Protein AF-A0A915D0X9-F1 (afdb_monomer_lite)

Organism: NCBI:txid166011

Structure (mmCIF, N/CA/C/O backbone):
data_AF-A0A915D0X9-F1
#
_entry.id   AF-A0A915D0X9-F1
#
loop_
_atom_site.group_PDB
_atom_site.id
_atom_site.type_symbol
_atom_site.label_atom_id
_atom_site.label_alt_id
_atom_site.label_comp_id
_atom_site.label_asym_id
_atom_site.label_entity_id
_atom_site.label_seq_id
_atom_site.pdbx_PDB_ins_code
_atom_site.Cartn_x
_atom_site.Cartn_y
_atom_site.Cartn_z
_atom_site.occupancy
_atom_site.B_iso_or_equiv
_atom_site.auth_seq_id
_atom_site.auth_comp_id
_atom_site.auth_asym_id
_atom_site.auth_atom_id
_atom_site.pdbx_PDB_model_num
ATOM 1 N N . MET A 1 1 ? 24.835 3.098 -30.070 1.00 63.31 1 MET A N 1
ATOM 2 C CA . MET A 1 1 ? 25.468 2.463 -28.882 1.00 63.31 1 MET A CA 1
ATOM 3 C C . MET A 1 1 ? 25.247 3.256 -27.590 1.00 63.31 1 MET A C 1
ATOM 5 O O . MET A 1 1 ? 24.869 2.641 -26.602 1.00 63.31 1 MET A O 1
ATOM 9 N N . TRP A 1 2 ? 25.423 4.585 -27.576 1.00 81.50 2 TRP A N 1
ATOM 10 C CA . TRP A 1 2 ? 25.157 5.428 -26.393 1.00 81.50 2 TRP A CA 1
ATOM 11 C C . TRP A 1 2 ? 23.678 5.457 -25.963 1.00 81.50 2 TRP A C 1
ATOM 13 O O . TRP A 1 2 ? 23.383 5.262 -24.788 1.00 81.50 2 TRP A O 1
ATOM 23 N N . GLU A 1 3 ? 22.746 5.601 -26.909 1.00 85.25 3 GLU A N 1
ATOM 24 C CA . GLU A 1 3 ? 21.302 5.683 -26.621 1.00 85.25 3 GLU A CA 1
ATOM 25 C C . GLU A 1 3 ? 20.754 4.434 -25.919 1.00 85.25 3 GLU A C 1
ATOM 27 O O . GLU A 1 3 ? 20.029 4.549 -24.936 1.00 85.25 3 GLU A O 1
ATOM 32 N N . ASN A 1 4 ? 21.173 3.235 -26.343 1.00 87.62 4 ASN A N 1
ATOM 33 C CA . ASN A 1 4 ? 20.778 1.983 -25.689 1.00 87.62 4 ASN A CA 1
ATOM 34 C C . ASN A 1 4 ? 21.296 1.904 -24.242 1.00 87.62 4 ASN A C 1
ATOM 36 O O . ASN A 1 4 ? 20.582 1.494 -23.330 1.00 87.62 4 ASN A O 1
ATOM 40 N N . ARG A 1 5 ? 22.535 2.354 -24.001 1.00 89.00 5 ARG A N 1
ATOM 41 C CA . ARG A 1 5 ? 23.094 2.421 -22.645 1.00 89.00 5 ARG A CA 1
ATOM 42 C C . ARG A 1 5 ? 22.316 3.409 -21.777 1.00 89.00 5 ARG A C 1
ATOM 44 O O . ARG A 1 5 ? 22.002 3.087 -20.637 1.00 89.00 5 ARG A O 1
ATOM 51 N N . GLN A 1 6 ? 21.997 4.585 -22.311 1.00 91.62 6 GLN A N 1
ATOM 52 C CA . GLN A 1 6 ? 21.209 5.596 -21.609 1.00 91.62 6 GLN A CA 1
ATOM 53 C C . GLN A 1 6 ? 19.803 5.077 -21.272 1.00 91.62 6 GLN A C 1
ATOM 55 O O . GLN A 1 6 ? 19.344 5.246 -20.143 1.00 91.62 6 GLN A O 1
ATOM 60 N N . HIS A 1 7 ? 19.158 4.381 -22.210 1.00 89.12 7 HIS A N 1
ATOM 61 C CA . HIS A 1 7 ? 17.858 3.752 -21.999 1.00 89.12 7 HIS A CA 1
ATOM 62 C C . HIS A 1 7 ? 17.909 2.700 -20.879 1.00 89.12 7 HIS A C 1
ATOM 64 O O . HIS A 1 7 ? 17.146 2.791 -19.921 1.00 89.12 7 HIS A O 1
ATOM 70 N N . MET A 1 8 ? 18.865 1.766 -20.923 1.00 90.81 8 MET A N 1
ATOM 71 C CA . MET A 1 8 ? 19.018 0.737 -19.884 1.00 90.81 8 MET A CA 1
ATOM 72 C C . MET A 1 8 ? 19.320 1.321 -18.498 1.00 90.81 8 MET A C 1
ATOM 74 O O . MET A 1 8 ? 18.812 0.819 -17.495 1.00 90.81 8 MET A O 1
ATOM 78 N N . LEU A 1 9 ? 20.119 2.391 -18.422 1.00 93.31 9 LEU A N 1
ATOM 79 C CA . LEU A 1 9 ? 20.388 3.086 -17.160 1.00 93.31 9 LEU A CA 1
ATOM 80 C C . LEU A 1 9 ? 19.132 3.767 -16.605 1.00 93.31 9 LEU A C 1
ATOM 82 O O . LEU A 1 9 ? 18.883 3.688 -15.404 1.00 93.31 9 LEU A O 1
ATOM 86 N N . SER A 1 10 ? 18.325 4.390 -17.466 1.00 93.00 10 SER A N 1
ATOM 87 C CA . SER A 1 10 ? 17.053 5.002 -17.068 1.00 93.00 10 SER A CA 1
ATOM 88 C C . SER A 1 10 ? 16.055 3.959 -16.559 1.00 93.00 10 SER A C 1
ATOM 90 O O . SER A 1 10 ? 15.469 4.150 -15.496 1.00 93.00 10 SER A O 1
ATOM 92 N N . GLN A 1 11 ? 15.926 2.827 -17.254 1.00 92.38 11 GLN A N 1
ATOM 93 C CA . GLN A 1 11 ? 15.095 1.701 -16.819 1.00 92.38 11 GLN A CA 1
ATOM 94 C C . GLN A 1 11 ? 15.571 1.170 -15.453 1.00 92.38 11 GLN A C 1
ATOM 96 O O . GLN A 1 11 ? 14.795 1.062 -14.506 1.00 92.38 11 GLN A O 1
ATOM 101 N N . GLY A 1 12 ? 16.880 0.947 -15.291 1.00 94.38 12 GLY A N 1
ATOM 102 C CA . GLY A 1 12 ? 17.458 0.522 -14.014 1.00 94.38 12 GLY A CA 1
ATOM 103 C C . GLY A 1 12 ? 17.184 1.498 -12.863 1.00 94.38 12 GLY A C 1
ATOM 104 O O . GLY A 1 12 ? 16.825 1.064 -11.768 1.00 94.38 12 GLY A O 1
ATOM 105 N N . LEU A 1 13 ? 17.305 2.807 -13.104 1.00 94.88 13 LEU A N 1
ATOM 106 C CA . LEU A 1 13 ? 16.996 3.840 -12.113 1.00 94.88 13 LEU A CA 1
ATOM 107 C C . LEU A 1 13 ? 15.517 3.811 -11.709 1.00 94.88 13 LEU A C 1
ATOM 109 O O . LEU A 1 13 ? 15.213 3.773 -10.516 1.00 94.88 13 LEU A O 1
ATOM 113 N N . ASN A 1 14 ? 14.613 3.773 -12.689 1.00 94.81 14 ASN A N 1
ATOM 114 C CA . ASN A 1 14 ? 13.172 3.727 -12.449 1.00 94.81 14 ASN A CA 1
ATOM 115 C C . ASN A 1 14 ? 12.777 2.494 -11.627 1.00 94.81 14 ASN A C 1
ATOM 117 O O . ASN A 1 14 ? 12.013 2.606 -10.667 1.00 94.81 14 ASN A O 1
ATOM 121 N N . LEU A 1 15 ? 13.363 1.333 -11.936 1.00 95.12 15 LEU A N 1
ATOM 122 C CA . LEU A 1 15 ? 13.150 0.115 -11.161 1.00 95.12 15 LEU A CA 1
ATOM 123 C C . LEU A 1 15 ? 13.605 0.276 -9.705 1.00 95.12 15 LEU A C 1
ATOM 125 O O . LEU A 1 15 ? 12.892 -0.140 -8.795 1.00 95.12 15 LEU A O 1
ATOM 129 N N . GLN A 1 16 ? 14.774 0.872 -9.457 1.00 96.19 16 GLN A N 1
ATOM 130 C CA . GLN A 1 16 ? 15.258 1.085 -8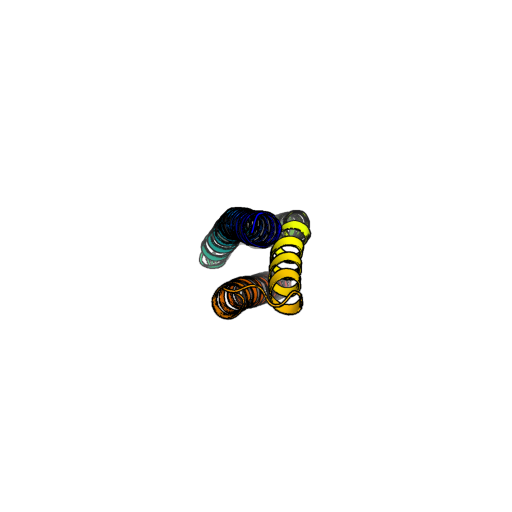.088 1.00 96.19 16 GLN A CA 1
ATOM 131 C C . GLN A 1 16 ? 14.373 2.062 -7.307 1.00 96.19 16 GLN A C 1
ATOM 133 O O . GLN A 1 16 ? 14.088 1.818 -6.133 1.00 96.19 16 GLN A O 1
ATOM 138 N N . MET A 1 17 ? 13.895 3.129 -7.953 1.00 96.12 17 MET A N 1
ATOM 139 C CA . MET A 1 17 ? 12.934 4.057 -7.350 1.00 96.12 17 MET A CA 1
ATOM 140 C C . MET A 1 17 ? 11.639 3.335 -6.970 1.00 96.12 17 MET A C 1
ATOM 142 O O . MET A 1 17 ? 11.214 3.417 -5.818 1.00 96.12 17 MET A O 1
ATOM 146 N N . PHE A 1 18 ? 11.084 2.537 -7.888 1.00 96.75 18 PHE A N 1
ATOM 147 C CA . PHE A 1 18 ? 9.889 1.740 -7.625 1.00 96.75 18 PHE A CA 1
ATOM 148 C C . PHE A 1 18 ? 10.103 0.780 -6.453 1.00 96.75 18 PHE A C 1
ATOM 150 O O . PHE A 1 18 ? 9.277 0.717 -5.550 1.00 96.75 18 PHE A O 1
ATOM 157 N N . LEU A 1 19 ? 11.220 0.047 -6.426 1.00 96.19 19 LEU A N 1
ATOM 158 C CA . LEU A 1 19 ? 11.502 -0.924 -5.365 1.00 96.19 19 LEU A CA 1
ATOM 159 C C . LEU A 1 19 ? 11.633 -0.268 -3.988 1.00 96.19 19 LEU A C 1
ATOM 161 O O . LEU A 1 19 ? 11.155 -0.832 -3.000 1.00 96.19 19 LEU A O 1
ATOM 165 N N . ARG A 1 20 ? 12.256 0.913 -3.915 1.00 97.06 20 ARG A N 1
ATOM 166 C CA . ARG A 1 20 ? 12.348 1.697 -2.678 1.00 97.06 20 ARG A CA 1
ATOM 167 C C . ARG A 1 20 ? 10.958 2.097 -2.187 1.00 97.06 20 ARG A C 1
ATOM 169 O O . ARG A 1 20 ? 10.635 1.858 -1.023 1.00 97.06 20 ARG A O 1
ATOM 176 N N . ASP A 1 21 ? 10.139 2.662 -3.067 1.00 96.38 21 ASP A N 1
ATOM 177 C CA . ASP A 1 21 ? 8.827 3.186 -2.685 1.00 96.38 21 ASP A CA 1
ATOM 178 C C . ASP A 1 21 ? 7.848 2.039 -2.370 1.00 96.38 21 ASP A C 1
ATOM 180 O O . ASP A 1 21 ? 7.127 2.082 -1.372 1.00 96.38 21 ASP A O 1
ATOM 184 N N . ALA A 1 22 ? 7.922 0.935 -3.119 1.00 96.88 22 ALA A N 1
ATOM 185 C CA . ALA A 1 22 ? 7.232 -0.317 -2.822 1.00 96.88 22 ALA A CA 1
ATOM 186 C C . ALA A 1 22 ? 7.613 -0.875 -1.452 1.00 96.88 22 ALA A C 1
ATOM 188 O O . ALA A 1 22 ? 6.740 -1.304 -0.700 1.00 96.88 22 ALA A O 1
ATOM 189 N N . LYS A 1 23 ? 8.897 -0.831 -1.080 1.00 96.62 23 LYS A N 1
ATOM 190 C CA . LYS A 1 23 ? 9.322 -1.280 0.248 1.00 96.62 23 LYS A CA 1
ATOM 191 C C . LYS A 1 23 ? 8.725 -0.413 1.355 1.00 96.62 23 LYS A C 1
ATOM 193 O O . LYS A 1 23 ? 8.330 -0.945 2.391 1.00 96.62 23 LYS A O 1
ATOM 198 N N . GLN A 1 24 ? 8.641 0.898 1.144 1.00 95.50 24 GLN A N 1
ATOM 199 C CA . GLN A 1 24 ? 8.013 1.804 2.102 1.00 95.50 24 GLN A CA 1
ATOM 200 C C . GLN A 1 24 ? 6.509 1.526 2.239 1.00 95.50 24 GLN A C 1
ATOM 202 O O . GLN A 1 24 ? 6.013 1.431 3.362 1.00 95.50 24 GLN A O 1
ATOM 207 N N . ALA A 1 25 ? 5.806 1.317 1.122 1.00 96.12 25 ALA A N 1
ATOM 208 C CA . ALA A 1 25 ? 4.396 0.932 1.123 1.00 96.12 25 ALA A CA 1
ATOM 209 C C . ALA A 1 25 ? 4.168 -0.402 1.859 1.00 96.12 25 ALA A C 1
ATOM 211 O O . ALA A 1 25 ? 3.274 -0.501 2.694 1.00 96.12 25 ALA A O 1
ATOM 212 N N . GLU A 1 26 ? 5.019 -1.408 1.633 1.00 95.94 26 GLU A N 1
ATOM 213 C CA . GLU A 1 26 ? 4.942 -2.695 2.338 1.00 95.94 26 GLU A CA 1
ATOM 214 C C . GLU A 1 26 ? 5.099 -2.552 3.855 1.00 95.94 26 GLU A C 1
ATOM 216 O O . GLU A 1 26 ? 4.400 -3.233 4.602 1.00 95.94 26 GLU A O 1
ATOM 221 N N . VAL A 1 27 ? 5.996 -1.674 4.317 1.00 95.81 27 VAL A N 1
ATOM 222 C CA . VAL A 1 27 ? 6.173 -1.400 5.752 1.00 95.81 27 VAL A CA 1
ATOM 223 C C . VAL A 1 27 ? 4.917 -0.759 6.338 1.00 95.81 27 VAL A C 1
ATOM 225 O O . VAL A 1 27 ? 4.466 -1.190 7.398 1.00 95.81 27 VAL A O 1
ATOM 228 N N . MET A 1 28 ? 4.323 0.218 5.645 1.00 94.06 28 MET A N 1
ATOM 229 C CA . MET A 1 28 ? 3.066 0.844 6.073 1.00 94.06 28 MET A CA 1
ATOM 230 C C . MET A 1 28 ? 1.933 -0.186 6.166 1.00 94.06 28 MET A C 1
ATOM 232 O O . MET A 1 28 ? 1.231 -0.243 7.173 1.00 94.06 28 MET A O 1
ATOM 236 N N . LEU A 1 29 ? 1.794 -1.047 5.155 1.00 95.62 29 LEU A N 1
ATOM 237 C CA 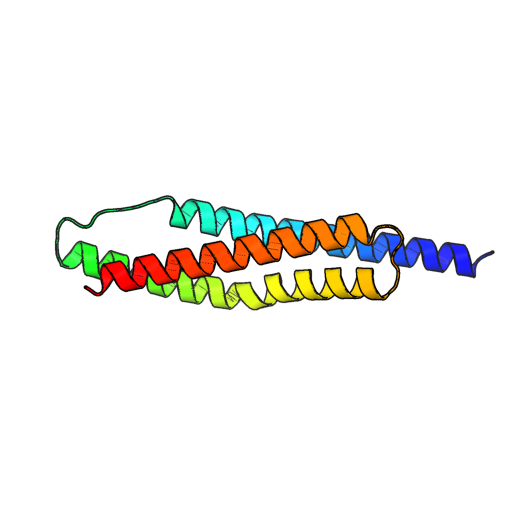. LEU A 1 29 ? 0.787 -2.111 5.135 1.00 95.62 29 LEU A CA 1
ATOM 238 C C . LEU A 1 29 ? 1.000 -3.125 6.263 1.00 95.62 29 LEU A C 1
ATOM 240 O O . LEU A 1 29 ? 0.047 -3.493 6.941 1.00 95.62 29 LEU A O 1
ATOM 244 N N . SER A 1 30 ? 2.244 -3.523 6.535 1.00 95.38 30 SER A N 1
ATOM 245 C CA . SER A 1 30 ? 2.542 -4.432 7.646 1.00 95.38 30 SER A CA 1
ATOM 246 C C . SER A 1 30 ? 2.279 -3.806 9.015 1.00 95.38 30 SER A C 1
ATOM 248 O O . SER A 1 30 ? 1.837 -4.492 9.934 1.00 95.38 30 SER A O 1
ATOM 250 N N . GLN A 1 31 ? 2.506 -2.502 9.181 1.00 92.88 31 GLN A N 1
ATOM 251 C CA . GLN A 1 31 ? 2.109 -1.797 10.402 1.00 92.88 31 GLN A CA 1
ATOM 252 C C . GLN A 1 31 ? 0.585 -1.800 10.578 1.00 92.88 31 GLN A C 1
ATOM 254 O O . GLN A 1 31 ? 0.104 -2.031 11.689 1.00 92.88 31 GLN A O 1
ATOM 259 N N . GLN A 1 32 ? -0.166 -1.609 9.489 1.00 93.88 32 GLN A N 1
ATOM 260 C CA . GLN A 1 32 ? -1.625 -1.680 9.517 1.00 93.88 32 GLN A CA 1
ATOM 261 C C . GLN A 1 32 ? -2.126 -3.086 9.871 1.00 93.88 32 GLN A C 1
ATOM 263 O O . GLN A 1 32 ? -2.961 -3.229 10.759 1.00 93.88 32 GLN A O 1
ATOM 268 N N . GLU A 1 33 ? -1.576 -4.127 9.244 1.00 93.94 33 GLU A N 1
ATOM 269 C CA . GLU A 1 33 ? -1.906 -5.535 9.516 1.00 93.94 33 GLU A CA 1
ATOM 270 C C . GLU A 1 33 ? -1.666 -5.902 10.987 1.00 93.94 33 GLU A C 1
ATOM 272 O O . GLU A 1 33 ? -2.516 -6.518 11.634 1.00 93.94 33 GLU A O 1
ATOM 277 N N . ASN A 1 34 ? -0.532 -5.472 11.547 1.00 92.44 34 ASN A N 1
ATOM 278 C CA . ASN A 1 34 ? -0.197 -5.698 12.953 1.00 92.44 34 ASN A CA 1
ATOM 279 C C . ASN A 1 34 ? -1.177 -5.006 13.905 1.00 92.44 34 ASN A C 1
ATOM 281 O O . ASN A 1 34 ? -1.535 -5.573 14.938 1.00 92.44 34 ASN A O 1
ATOM 285 N N . TYR A 1 35 ? -1.615 -3.791 13.572 1.00 90.00 35 TYR A N 1
ATOM 286 C CA . TYR A 1 35 ? -2.644 -3.093 14.338 1.00 90.00 35 TYR A CA 1
ATOM 287 C C . TYR A 1 35 ? -3.985 -3.839 14.268 1.00 90.00 35 TYR A C 1
ATOM 289 O O . TYR A 1 35 ? -4.598 -4.110 15.294 1.00 90.00 35 TYR A O 1
ATOM 297 N N . LEU A 1 36 ? -4.386 -4.251 13.065 1.00 88.75 36 LEU A N 1
ATOM 298 C CA . LEU A 1 36 ? -5.646 -4.938 12.772 1.00 88.75 36 LEU A CA 1
ATOM 299 C C . LEU A 1 36 ? -5.740 -6.374 13.303 1.00 88.75 36 LEU A C 1
ATOM 301 O O . LEU A 1 36 ? -6.818 -6.964 13.295 1.00 88.75 36 LEU A O 1
ATOM 305 N N . THR A 1 37 ? -4.620 -6.978 13.689 1.00 87.19 37 THR A N 1
ATOM 306 C CA . THR A 1 37 ? -4.587 -8.326 14.281 1.00 87.19 37 THR A CA 1
ATOM 307 C C . THR A 1 37 ? -4.901 -8.292 15.777 1.00 87.19 37 THR A C 1
ATOM 309 O O . THR A 1 37 ? -5.302 -9.302 16.348 1.00 87.19 37 THR A O 1
ATOM 312 N N . LYS A 1 38 ? -4.752 -7.130 16.420 1.00 80.88 38 LYS A N 1
ATOM 313 C CA . LYS A 1 38 ? -5.089 -6.947 17.831 1.00 80.88 38 LYS A CA 1
ATOM 314 C C . LYS A 1 38 ? -6.596 -6.755 17.969 1.00 80.88 38 LYS A C 1
ATOM 316 O O . LYS A 1 38 ? -7.093 -5.634 17.908 1.00 80.88 38 LYS A O 1
ATOM 321 N N . GLU A 1 39 ? -7.319 -7.857 18.127 1.00 70.06 39 GLU A N 1
ATOM 322 C CA . GLU A 1 39 ? -8.726 -7.819 18.518 1.00 70.06 39 GLU A CA 1
ATOM 323 C C . GLU A 1 39 ? -8.820 -7.640 20.039 1.00 70.06 39 GLU A C 1
ATOM 325 O O . GLU A 1 39 ? -8.522 -8.550 20.810 1.00 70.06 39 GLU A O 1
ATOM 330 N N . GLU A 1 40 ? -9.203 -6.440 20.472 1.00 75.81 40 GLU A N 1
ATOM 331 C CA . GLU A 1 40 ? -9.547 -6.149 21.865 1.00 75.81 40 GLU A 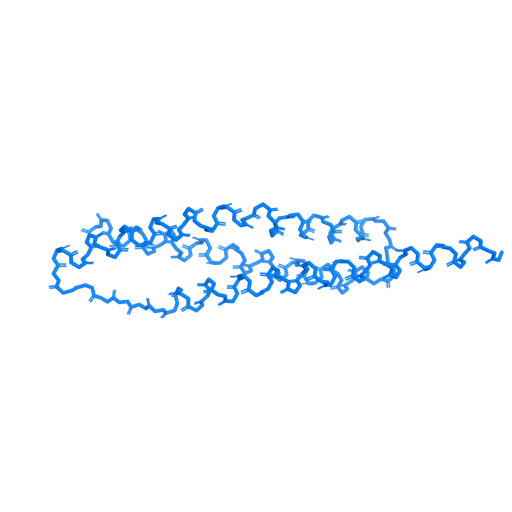CA 1
ATOM 332 C C . GLU A 1 40 ? -11.072 -6.187 21.995 1.00 75.81 40 GLU A C 1
ATOM 334 O O . GLU A 1 40 ? -11.778 -5.455 21.301 1.00 75.81 40 GLU A O 1
ATOM 339 N N . GLN A 1 41 ? -11.593 -7.058 22.864 1.00 80.19 41 GLN A N 1
ATOM 340 C CA . GLN A 1 41 ? -13.022 -7.103 23.157 1.00 80.19 41 GLN A CA 1
ATOM 341 C C . GLN A 1 41 ? -13.317 -6.177 24.347 1.00 80.19 41 GLN A C 1
ATOM 343 O O . GLN A 1 41 ? -12.830 -6.450 25.448 1.00 80.19 41 GLN A O 1
ATOM 348 N N . PRO A 1 42 ? -14.069 -5.079 24.154 1.00 82.12 42 PRO A N 1
ATOM 349 C CA . PRO A 1 42 ? -14.337 -4.136 25.231 1.00 82.12 42 PRO A CA 1
ATOM 350 C C . PRO A 1 42 ? -15.247 -4.776 26.285 1.00 82.12 42 PRO A C 1
ATOM 352 O O . PRO A 1 42 ? -16.225 -5.443 25.948 1.00 82.12 42 PRO A O 1
ATOM 355 N N . THR A 1 43 ? -14.937 -4.567 27.567 1.00 86.38 43 THR A N 1
ATOM 356 C CA . THR A 1 43 ? -15.740 -5.074 28.697 1.00 86.38 43 THR A CA 1
ATOM 357 C C . THR A 1 43 ? -16.606 -3.997 29.349 1.00 86.38 43 THR A C 1
ATOM 359 O O . THR A 1 43 ? -17.435 -4.305 30.204 1.00 86.38 43 THR A O 1
ATOM 362 N N . SER A 1 44 ? -16.459 -2.738 28.927 1.00 89.69 44 SER A N 1
ATOM 363 C CA . SER A 1 44 ? -17.281 -1.606 29.359 1.00 89.69 44 SER A CA 1
ATOM 364 C C . SER A 1 44 ? -17.643 -0.692 28.186 1.00 89.69 44 SER A C 1
ATOM 366 O O . SER A 1 44 ? -16.963 -0.681 27.158 1.00 89.69 44 SER A O 1
ATOM 368 N N . LEU A 1 45 ? -18.701 0.109 28.359 1.00 86.94 45 LEU A N 1
ATOM 369 C CA . LEU A 1 45 ? -19.119 1.119 27.378 1.00 86.94 45 LEU A CA 1
ATOM 370 C C . LEU A 1 45 ? -17.987 2.115 27.079 1.00 86.94 45 LEU A C 1
ATOM 372 O O . LEU A 1 45 ? -17.691 2.382 25.922 1.00 86.94 45 LEU A O 1
ATOM 376 N N . GLU A 1 46 ? -17.294 2.585 28.117 1.00 89.44 46 GLU A N 1
ATOM 377 C CA . GLU A 1 46 ? -16.153 3.497 27.982 1.00 89.44 46 GLU A CA 1
ATOM 378 C C . GLU A 1 46 ? -15.010 2.876 27.158 1.00 89.44 46 GLU A C 1
ATOM 380 O O . GLU A 1 46 ? -14.399 3.537 26.318 1.00 89.44 46 GLU A O 1
ATOM 385 N N . GLN A 1 47 ? -14.724 1.582 27.350 1.00 86.81 47 GLN A N 1
ATOM 386 C CA . GLN A 1 47 ? -13.729 0.879 26.537 1.00 86.81 47 GLN A CA 1
ATOM 387 C C . GLN A 1 47 ? -14.179 0.737 25.080 1.00 86.81 47 GLN A C 1
ATOM 389 O O . GLN A 1 47 ? -13.351 0.882 24.182 1.00 86.81 47 GLN A O 1
ATOM 394 N N . ALA A 1 48 ? -15.469 0.490 24.834 1.00 87.69 48 ALA A N 1
ATOM 395 C CA . ALA A 1 48 ? -16.018 0.406 23.483 1.00 87.69 48 ALA A CA 1
ATOM 396 C C . ALA A 1 48 ? -15.931 1.756 22.748 1.00 87.69 48 ALA A C 1
ATOM 398 O O . ALA A 1 48 ? -15.489 1.802 21.600 1.00 87.69 48 ALA A O 1
ATOM 399 N N . GLU A 1 49 ? -16.265 2.862 23.419 1.00 89.19 49 GLU A N 1
ATOM 400 C CA . GLU A 1 49 ? -16.149 4.217 22.864 1.00 89.19 49 GLU A CA 1
ATOM 401 C C . GLU A 1 49 ? -14.692 4.591 22.556 1.00 89.19 49 GLU A C 1
ATOM 403 O O . GLU A 1 49 ? -14.388 5.095 21.469 1.00 89.19 49 GLU A O 1
ATOM 408 N N . ASN A 1 50 ? -13.768 4.286 23.472 1.00 89.69 50 ASN A N 1
ATOM 409 C CA . ASN A 1 50 ? -12.337 4.505 23.260 1.00 89.69 50 ASN A CA 1
ATOM 410 C C . ASN A 1 50 ? -11.796 3.675 22.087 1.00 89.69 50 ASN A C 1
ATOM 412 O O . ASN A 1 50 ? -11.033 4.190 21.264 1.00 89.69 50 ASN A O 1
ATOM 416 N N . LEU A 1 51 ? -12.209 2.409 21.977 1.00 88.56 51 LEU A N 1
ATOM 417 C CA . LEU A 1 51 ? -11.830 1.527 20.874 1.00 88.56 51 LEU A CA 1
ATOM 418 C C . LEU A 1 51 ? -12.356 2.054 19.530 1.00 88.56 51 LEU A C 1
ATOM 420 O O . LEU A 1 51 ? -11.600 2.129 18.558 1.00 88.56 51 LEU A O 1
ATOM 424 N N . LEU A 1 52 ? -13.620 2.488 19.483 1.00 89.94 52 LEU A N 1
ATOM 425 C CA . LEU A 1 52 ? -14.225 3.086 18.294 1.00 89.94 52 LEU A CA 1
ATOM 426 C C . LEU A 1 52 ? -13.459 4.336 17.846 1.00 89.94 52 LEU A C 1
ATOM 428 O O . LEU A 1 52 ? -13.106 4.448 16.670 1.00 89.94 52 LEU A O 1
ATOM 432 N N . LYS A 1 53 ? -13.162 5.251 18.777 1.00 91.19 53 LYS A N 1
ATOM 433 C CA . LYS A 1 53 ? -12.385 6.463 18.491 1.00 91.19 53 LYS A CA 1
ATOM 434 C C . LYS A 1 53 ? -11.004 6.117 17.935 1.00 91.19 53 LYS A C 1
ATOM 436 O O . LYS A 1 53 ? -10.609 6.633 16.893 1.00 91.19 53 LYS A O 1
ATOM 441 N N . ARG A 1 54 ? -10.307 5.166 18.561 1.00 90.81 54 ARG A N 1
ATOM 442 C CA . ARG A 1 54 ? -8.990 4.700 18.110 1.00 90.81 54 ARG A CA 1
ATOM 443 C C . ARG A 1 54 ? -9.038 4.120 16.692 1.00 90.81 54 ARG A C 1
ATOM 445 O O . ARG A 1 54 ? -8.130 4.364 15.900 1.00 90.81 54 ARG A O 1
ATOM 452 N N . HIS A 1 55 ? -10.086 3.369 16.344 1.00 91.31 55 HIS A N 1
ATOM 453 C CA . HIS A 1 55 ? -10.277 2.868 14.980 1.00 91.31 55 HIS A CA 1
ATOM 454 C C . HIS A 1 55 ? -10.559 3.985 13.963 1.00 91.31 55 HIS A C 1
ATOM 456 O O . HIS A 1 55 ? -10.070 3.902 12.837 1.00 91.31 55 HIS A O 1
ATOM 462 N N . GLN A 1 56 ? -11.289 5.038 14.339 1.00 91.62 56 GLN A N 1
ATOM 463 C CA . GLN A 1 56 ? -11.522 6.209 13.480 1.00 91.62 56 GLN A CA 1
ATOM 464 C C . GLN A 1 56 ? -10.239 7.024 13.245 1.00 91.62 56 GLN A C 1
ATOM 466 O O . GLN A 1 56 ? -9.938 7.392 12.106 1.00 91.62 56 GLN A O 1
ATOM 471 N N . ASP A 1 57 ? -9.441 7.244 14.292 1.00 92.56 57 ASP A N 1
ATOM 472 C CA . ASP A 1 57 ? -8.133 7.908 14.190 1.00 92.56 57 ASP A CA 1
ATOM 473 C C . ASP A 1 57 ? -7.172 7.095 13.304 1.00 92.56 57 ASP A C 1
ATOM 475 O O . ASP A 1 57 ? -6.440 7.635 12.464 1.00 92.56 57 ASP A O 1
ATOM 479 N N . PHE A 1 58 ? -7.212 5.766 13.439 1.00 91.81 58 PHE A N 1
ATOM 480 C CA . PHE A 1 58 ? -6.449 4.857 12.593 1.00 91.81 58 PHE A CA 1
ATOM 481 C C . PHE A 1 58 ? -6.880 4.931 11.122 1.00 91.81 58 PHE A C 1
ATOM 483 O O . PHE A 1 58 ? -6.015 5.021 10.252 1.00 91.81 58 PHE A O 1
ATOM 490 N N . LEU A 1 59 ? -8.187 4.963 10.831 1.00 91.00 59 LEU A N 1
ATOM 491 C CA . LEU A 1 59 ? -8.699 5.129 9.466 1.00 91.00 59 LEU A CA 1
ATOM 492 C C . LEU A 1 59 ? -8.232 6.456 8.850 1.00 91.00 59 LEU A C 1
ATOM 494 O O . LEU A 1 59 ? -7.739 6.472 7.727 1.00 91.00 59 LEU A O 1
ATOM 498 N N . THR A 1 60 ? -8.286 7.544 9.619 1.00 92.00 60 THR A N 1
ATOM 499 C CA . THR A 1 60 ? -7.791 8.860 9.183 1.00 92.00 60 THR A CA 1
ATOM 500 C C . THR A 1 60 ? -6.298 8.806 8.836 1.00 92.00 60 THR A C 1
ATOM 502 O O . THR A 1 60 ? -5.853 9.343 7.821 1.00 92.00 60 THR A O 1
ATOM 505 N N . THR A 1 61 ? -5.512 8.095 9.647 1.00 91.19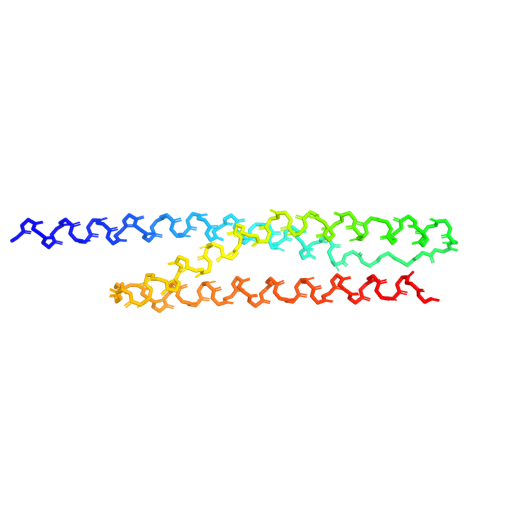 61 THR A N 1
ATOM 506 C CA . THR A 1 61 ? -4.079 7.878 9.394 1.00 91.19 61 THR A CA 1
ATOM 507 C C . THR A 1 61 ? -3.840 6.990 8.168 1.00 91.19 61 THR A C 1
ATOM 509 O O . THR A 1 61 ? -2.889 7.214 7.414 1.00 91.19 61 THR A O 1
ATOM 512 N N . MET A 1 62 ? -4.686 5.979 7.947 1.00 92.56 62 MET A N 1
ATOM 513 C CA . MET A 1 62 ? -4.646 5.165 6.733 1.00 92.56 62 MET A CA 1
ATOM 514 C C . MET A 1 62 ? -4.912 6.016 5.495 1.00 92.56 62 MET A C 1
ATOM 516 O O . MET A 1 62 ? -4.138 5.920 4.549 1.00 92.56 62 MET A O 1
ATOM 520 N N . ASP A 1 63 ? -5.925 6.880 5.522 1.00 92.00 63 ASP A N 1
ATOM 521 C CA . ASP A 1 63 ? -6.267 7.774 4.412 1.00 92.00 63 ASP A CA 1
ATOM 522 C C . ASP A 1 63 ? -5.142 8.754 4.078 1.00 92.00 63 ASP A C 1
ATOM 524 O O . ASP A 1 63 ? -4.801 8.926 2.909 1.00 92.00 63 ASP A O 1
ATOM 528 N N . ALA A 1 64 ? -4.480 9.316 5.091 1.00 90.50 64 ALA A N 1
ATOM 529 C CA . ALA A 1 64 ? -3.336 10.204 4.886 1.00 90.50 64 ALA A CA 1
ATOM 530 C C . ALA A 1 64 ? -2.153 9.517 4.170 1.00 90.50 64 ALA A C 1
ATOM 532 O O . ALA A 1 64 ? -1.401 10.159 3.434 1.00 90.50 64 ALA A O 1
ATOM 533 N N . ASN A 1 65 ? -1.971 8.211 4.381 1.00 90.75 65 ASN A N 1
ATOM 534 C CA . ASN A 1 65 ? -0.907 7.429 3.744 1.00 90.75 65 ASN A CA 1
ATOM 535 C C . ASN A 1 65 ? -1.356 6.736 2.446 1.00 90.75 65 ASN A C 1
ATOM 537 O O . ASN A 1 65 ? -0.514 6.273 1.676 1.00 90.75 65 ASN A O 1
ATOM 541 N N . ASP A 1 66 ? -2.661 6.680 2.190 1.00 91.25 66 ASP A N 1
ATOM 542 C CA . ASP A 1 66 ? -3.278 5.952 1.085 1.00 91.25 66 ASP A CA 1
ATOM 543 C C . ASP A 1 66 ? -2.805 6.454 -0.279 1.00 91.25 66 ASP A C 1
ATOM 545 O O . ASP A 1 66 ? -2.461 5.662 -1.156 1.00 91.25 66 ASP A O 1
ATOM 549 N N . GLU A 1 67 ? -2.702 7.775 -0.425 1.00 91.38 67 GLU A N 1
ATOM 550 C CA . GLU A 1 67 ? -2.243 8.416 -1.658 1.00 91.38 67 GLU A CA 1
ATOM 551 C C . GLU A 1 67 ? -0.805 8.024 -2.018 1.00 91.38 67 GLU A C 1
ATOM 553 O O . GLU A 1 67 ? -0.483 7.815 -3.190 1.00 91.38 67 GLU A O 1
ATOM 558 N N . LYS A 1 68 ? 0.060 7.821 -1.015 1.00 91.94 68 LYS A N 1
ATOM 559 C CA . LYS A 1 68 ? 1.433 7.349 -1.248 1.00 91.94 68 LYS A CA 1
ATOM 560 C C . LYS A 1 68 ? 1.435 5.920 -1.775 1.00 91.94 68 LYS A C 1
ATOM 562 O O . LYS A 1 68 ? 2.145 5.632 -2.731 1.00 91.94 68 LYS A O 1
ATOM 567 N N . ILE A 1 69 ? 0.618 5.042 -1.192 1.00 94.12 69 ILE A N 1
ATOM 568 C CA . ILE A 1 69 ? 0.504 3.645 -1.632 1.00 94.12 69 ILE A CA 1
ATOM 569 C C . ILE A 1 69 ? -0.050 3.585 -3.062 1.00 94.12 69 ILE A C 1
ATOM 571 O O . ILE A 1 69 ? 0.525 2.898 -3.904 1.00 94.12 69 ILE A O 1
ATOM 575 N N . LYS A 1 70 ? -1.101 4.356 -3.370 1.00 94.88 70 LYS A N 1
ATOM 576 C CA . LYS A 1 70 ? -1.647 4.461 -4.734 1.00 94.88 70 LYS A CA 1
ATOM 577 C C . LYS A 1 70 ? -0.605 4.941 -5.737 1.00 94.88 70 LYS A C 1
ATOM 579 O O . LYS A 1 70 ? -0.493 4.362 -6.811 1.00 94.88 70 LYS A O 1
ATOM 584 N N . THR A 1 71 ? 0.184 5.954 -5.380 1.00 95.50 71 THR A N 1
ATOM 585 C CA . THR A 1 71 ? 1.248 6.480 -6.250 1.00 95.50 71 THR A CA 1
ATOM 586 C C . THR A 1 71 ? 2.260 5.392 -6.618 1.00 95.50 71 THR A C 1
ATOM 588 O O . THR A 1 71 ? 2.672 5.305 -7.772 1.00 95.50 71 THR A O 1
ATOM 591 N N . VAL A 1 72 ? 2.619 4.510 -5.678 1.00 96.00 72 VAL A N 1
ATOM 592 C CA . VAL A 1 72 ? 3.514 3.374 -5.952 1.00 96.00 72 VAL A CA 1
ATOM 593 C C . VAL A 1 72 ? 2.892 2.379 -6.929 1.00 96.00 72 VAL A C 1
ATOM 595 O O . VAL A 1 72 ? 3.579 1.909 -7.835 1.00 96.00 72 VAL A O 1
ATOM 598 N N . VAL A 1 73 ? 1.607 2.057 -6.755 1.00 95.62 73 VAL A N 1
ATOM 599 C CA . VAL A 1 73 ? 0.885 1.144 -7.656 1.00 95.62 73 VAL A CA 1
ATOM 600 C C . VAL A 1 73 ? 0.825 1.736 -9.065 1.00 95.62 73 VAL A C 1
ATOM 602 O O . VAL A 1 73 ? 1.239 1.073 -10.012 1.00 95.62 73 VAL A O 1
ATOM 605 N N . LEU A 1 74 ? 0.439 3.011 -9.186 1.00 96.12 74 LEU A N 1
ATOM 606 C CA . LEU A 1 74 ? 0.393 3.732 -10.461 1.00 96.12 74 LEU A CA 1
ATOM 607 C C . LEU A 1 74 ? 1.760 3.784 -11.149 1.00 96.12 74 LEU A C 1
ATOM 609 O O . LEU A 1 74 ? 1.848 3.567 -12.355 1.00 96.12 74 LEU A O 1
ATOM 613 N N . PHE A 1 75 ? 2.837 4.031 -10.396 1.00 95.31 75 PHE A N 1
ATOM 614 C CA . PHE A 1 75 ? 4.185 4.019 -10.958 1.00 95.31 75 PHE A CA 1
ATOM 615 C C . PHE A 1 75 ? 4.583 2.622 -11.450 1.00 95.31 75 PHE A C 1
ATOM 617 O O . PHE A 1 75 ? 5.178 2.485 -12.517 1.00 95.31 75 PHE A O 1
ATOM 624 N N . GLY A 1 76 ? 4.208 1.573 -10.713 1.00 94.75 76 GLY A N 1
ATOM 625 C CA . GLY A 1 76 ? 4.398 0.193 -11.148 1.00 94.75 76 GLY A CA 1
ATOM 626 C C . GLY A 1 76 ? 3.664 -0.117 -12.455 1.00 94.75 76 GLY A C 1
ATOM 627 O O . GLY A 1 76 ? 4.265 -0.670 -13.377 1.00 94.75 76 GLY A O 1
ATOM 628 N N . ASP A 1 77 ? 2.398 0.284 -12.564 1.00 94.25 77 ASP A N 1
ATOM 629 C CA . ASP A 1 77 ? 1.591 0.093 -13.773 1.00 94.25 77 ASP A CA 1
ATOM 630 C C . ASP A 1 77 ? 2.149 0.879 -14.964 1.00 94.25 77 ASP A C 1
ATOM 632 O O . ASP A 1 77 ? 2.213 0.350 -16.074 1.00 94.25 77 ASP A O 1
ATOM 636 N N . GLN A 1 78 ? 2.636 2.103 -14.738 1.00 94.94 78 GLN A N 1
ATOM 637 C CA . GLN A 1 78 ? 3.305 2.891 -15.772 1.00 94.94 78 GLN A CA 1
ATOM 638 C C . GLN A 1 78 ? 4.545 2.171 -16.315 1.00 94.94 78 GLN A C 1
ATOM 640 O O . GLN A 1 78 ? 4.683 2.034 -17.528 1.00 94.94 78 GLN A O 1
ATOM 645 N N . LEU A 1 79 ? 5.412 1.639 -15.445 1.00 92.94 79 LEU A N 1
ATOM 646 C CA . LEU A 1 79 ? 6.582 0.872 -15.892 1.00 92.94 79 LEU A CA 1
ATOM 647 C C . LEU A 1 79 ? 6.181 -0.366 -16.704 1.00 92.94 79 LEU A C 1
ATOM 649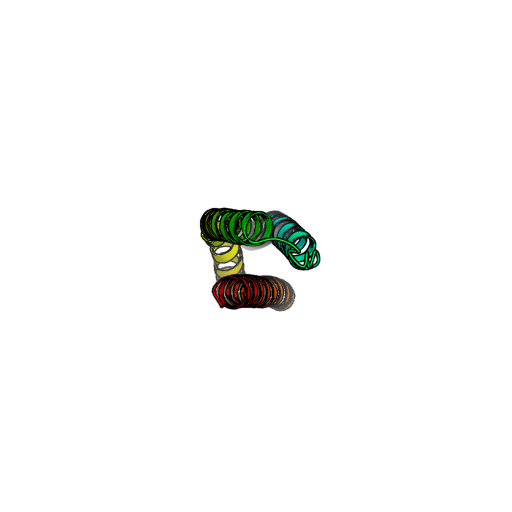 O O . LEU A 1 79 ? 6.878 -0.741 -17.645 1.00 92.94 79 LEU A O 1
ATOM 653 N N . CYS A 1 80 ? 5.057 -1.000 -16.371 1.00 93.56 80 CYS A N 1
ATOM 654 C CA . CYS A 1 80 ? 4.552 -2.131 -17.143 1.00 93.56 80 CYS A CA 1
ATOM 655 C C . CYS A 1 80 ? 4.056 -1.695 -18.529 1.00 93.56 80 CYS A C 1
ATOM 657 O O . CYS A 1 80 ? 4.399 -2.336 -19.522 1.00 93.56 80 CYS A O 1
ATOM 659 N N . ASN A 1 81 ? 3.310 -0.590 -18.600 1.00 92.38 81 ASN A N 1
ATOM 660 C CA . ASN A 1 81 ? 2.795 -0.029 -19.852 1.00 92.38 81 ASN A CA 1
ATOM 661 C C . ASN A 1 81 ? 3.915 0.451 -20.786 1.00 92.38 81 ASN A C 1
ATOM 663 O O . ASN A 1 81 ? 3.811 0.289 -21.999 1.00 92.38 81 ASN A O 1
ATOM 667 N N . ASP A 1 82 ? 5.010 0.964 -20.222 1.00 90.75 82 ASP A N 1
ATOM 668 C CA . ASP A 1 82 ? 6.195 1.406 -20.966 1.00 90.75 82 ASP A CA 1
ATOM 669 C C . ASP A 1 82 ? 7.055 0.231 -21.485 1.00 90.75 82 ASP A C 1
ATOM 671 O O . ASP A 1 82 ? 8.106 0.444 -22.091 1.00 90.75 82 ASP A O 1
ATOM 675 N N . GLY A 1 83 ? 6.639 -1.022 -21.251 1.00 88.81 83 GLY A N 1
ATOM 676 C CA . GLY A 1 83 ? 7.348 -2.213 -21.720 1.00 88.81 83 GLY A CA 1
ATOM 677 C C . GLY A 1 83 ? 8.658 -2.475 -20.974 1.00 88.81 83 GLY A C 1
ATOM 678 O O . GLY A 1 83 ? 9.608 -3.001 -21.559 1.00 88.81 83 GLY A O 1
ATOM 679 N N . HIS A 1 84 ? 8.736 -2.102 -19.691 1.00 90.88 84 HIS A N 1
ATOM 680 C CA . HIS A 1 84 ? 9.949 -2.267 -18.893 1.00 90.88 84 HIS A CA 1
ATOM 681 C C . HIS A 1 84 ? 10.410 -3.730 -18.865 1.00 90.88 84 HIS A C 1
ATOM 683 O O . HIS A 1 84 ? 9.617 -4.645 -18.646 1.00 90.88 84 HIS A O 1
ATOM 689 N N . TYR A 1 85 ? 11.721 -3.971 -18.956 1.00 90.75 85 TYR A N 1
ATOM 690 C CA . TYR A 1 85 ? 12.304 -5.328 -19.005 1.00 90.75 85 TYR A CA 1
ATOM 691 C C . TYR A 1 85 ? 11.989 -6.218 -17.780 1.00 90.75 85 TYR A C 1
ATOM 693 O O . TYR A 1 85 ? 12.284 -7.410 -17.764 1.00 90.75 85 TYR A O 1
ATOM 701 N N . ALA A 1 86 ? 11.436 -5.626 -16.721 1.00 93.06 86 ALA A N 1
ATOM 702 C CA . ALA A 1 86 ? 11.074 -6.271 -15.460 1.00 93.06 86 ALA A CA 1
ATOM 703 C C . ALA A 1 86 ? 9.577 -6.122 -15.134 1.00 93.06 86 ALA A C 1
ATOM 705 O O . ALA A 1 86 ? 9.200 -6.283 -13.970 1.00 93.06 86 ALA A O 1
ATOM 706 N N . ALA A 1 87 ? 8.748 -5.808 -16.138 1.00 93.12 87 ALA A N 1
ATOM 707 C CA . ALA A 1 87 ? 7.318 -5.543 -15.997 1.00 93.12 87 ALA A CA 1
ATOM 708 C C . ALA A 1 87 ? 6.603 -6.620 -15.171 1.00 93.12 87 ALA A C 1
ATOM 710 O O . ALA A 1 87 ? 5.942 -6.285 -14.198 1.00 93.12 87 ALA A O 1
ATOM 711 N N . ASP A 1 88 ? 6.838 -7.909 -15.434 1.00 92.56 88 ASP A N 1
ATOM 712 C CA . ASP A 1 88 ? 6.196 -9.002 -14.685 1.00 92.56 88 ASP A CA 1
ATOM 713 C C . ASP A 1 88 ? 6.428 -8.919 -13.168 1.00 92.56 88 ASP A C 1
ATOM 715 O O . ASP A 1 88 ? 5.519 -9.128 -12.359 1.00 92.56 88 ASP A O 1
ATOM 719 N N . LYS A 1 89 ? 7.662 -8.595 -12.758 1.00 93.38 89 LYS A N 1
ATOM 720 C CA . LYS A 1 89 ? 8.024 -8.475 -11.338 1.00 93.38 89 LYS A CA 1
ATOM 721 C C . LYS A 1 89 ? 7.406 -7.229 -10.718 1.00 93.38 89 LYS A C 1
ATOM 723 O O . LYS A 1 89 ? 6.925 -7.296 -9.587 1.00 93.38 89 LYS A O 1
ATOM 728 N N . VAL A 1 90 ? 7.435 -6.115 -11.447 1.00 95.50 90 VAL A N 1
ATOM 729 C CA . VAL A 1 90 ? 6.850 -4.840 -11.020 1.00 95.50 90 VAL A CA 1
ATOM 730 C C . VAL A 1 90 ? 5.339 -4.987 -10.859 1.00 95.50 90 VAL A C 1
ATOM 732 O O . VAL A 1 90 ? 4.820 -4.698 -9.784 1.00 95.50 90 VAL A O 1
ATOM 735 N N . HIS A 1 91 ? 4.657 -5.549 -11.857 1.00 94.69 91 HIS A N 1
ATOM 736 C CA . HIS A 1 91 ? 3.217 -5.775 -11.843 1.00 94.69 91 HIS A CA 1
ATOM 737 C C . HIS A 1 91 ? 2.795 -6.679 -10.684 1.00 94.69 91 HIS A C 1
ATOM 739 O O . HIS A 1 91 ? 1.887 -6.346 -9.926 1.00 94.69 91 HIS A O 1
ATOM 745 N N . LYS A 1 92 ? 3.500 -7.801 -10.477 1.00 95.81 92 LYS A N 1
ATOM 746 C CA . LYS A 1 92 ? 3.217 -8.706 -9.354 1.00 95.81 92 LYS A CA 1
ATOM 747 C C . LYS A 1 92 ? 3.360 -8.002 -8.000 1.00 95.81 92 LYS A C 1
ATOM 749 O O . LYS A 1 92 ? 2.544 -8.219 -7.106 1.00 95.81 92 LYS A O 1
ATOM 754 N N . LYS A 1 93 ? 4.392 -7.169 -7.842 1.00 96.31 93 LYS A N 1
ATOM 755 C CA . LYS A 1 93 ? 4.649 -6.397 -6.617 1.00 96.31 93 LYS A CA 1
ATOM 756 C C . LYS A 1 93 ? 3.561 -5.337 -6.395 1.00 96.31 93 LYS A C 1
ATOM 758 O O . LYS A 1 93 ? 3.024 -5.255 -5.295 1.00 96.31 93 LYS A O 1
ATOM 763 N N . ALA A 1 94 ? 3.208 -4.578 -7.434 1.00 95.69 94 ALA A N 1
ATOM 764 C CA . ALA A 1 94 ? 2.163 -3.556 -7.390 1.00 95.69 94 ALA A CA 1
ATOM 765 C C . ALA A 1 94 ? 0.791 -4.161 -7.053 1.00 95.69 94 ALA A C 1
ATOM 767 O O . ALA A 1 94 ? 0.122 -3.683 -6.138 1.00 95.69 94 ALA A O 1
ATOM 768 N N . ARG A 1 95 ? 0.422 -5.277 -7.698 1.00 96.25 95 ARG A N 1
ATOM 769 C CA . ARG A 1 95 ? -0.817 -6.008 -7.400 1.00 96.25 95 ARG A CA 1
ATOM 770 C C . ARG A 1 95 ? -0.865 -6.488 -5.950 1.00 96.25 95 ARG A C 1
ATOM 772 O O . ARG A 1 95 ? -1.864 -6.267 -5.282 1.00 96.25 95 ARG A O 1
ATOM 779 N N . ASN A 1 96 ? 0.217 -7.073 -5.433 1.00 96.94 96 ASN A N 1
ATOM 780 C CA . ASN A 1 96 ? 0.245 -7.517 -4.037 1.00 96.94 96 ASN A CA 1
ATOM 781 C C . ASN A 1 96 ? 0.065 -6.358 -3.040 1.00 96.94 96 ASN A C 1
ATOM 783 O O . ASN A 1 96 ? -0.632 -6.508 -2.039 1.00 96.94 96 ASN A O 1
ATOM 787 N N . ILE A 1 97 ? 0.678 -5.202 -3.311 1.00 96.75 97 ILE A N 1
ATOM 788 C CA . ILE A 1 97 ? 0.499 -3.990 -2.499 1.00 96.75 97 ILE A CA 1
ATOM 789 C C . ILE A 1 97 ? -0.964 -3.532 -2.538 1.00 96.75 97 ILE A C 1
ATOM 791 O O . ILE A 1 97 ? -1.529 -3.218 -1.489 1.00 96.75 97 ILE A O 1
ATOM 795 N N . GLN A 1 98 ? -1.585 -3.536 -3.719 1.00 96.19 98 GLN A N 1
ATOM 796 C CA . GLN A 1 98 ? -2.985 -3.154 -3.893 1.00 96.19 98 GLN A CA 1
ATOM 797 C C . GLN A 1 98 ? -3.943 -4.099 -3.151 1.00 96.19 98 GLN A C 1
ATOM 799 O O . GLN A 1 98 ? -4.793 -3.631 -2.399 1.00 96.19 98 GLN A O 1
ATOM 804 N N . GLU A 1 99 ? -3.767 -5.414 -3.290 1.00 96.44 99 GLU A N 1
ATOM 805 C CA . GLU A 1 99 ? -4.592 -6.425 -2.611 1.00 96.44 99 GLU A CA 1
ATOM 806 C C . GLU A 1 99 ? -4.518 -6.278 -1.083 1.00 96.44 99 GLU A C 1
ATOM 808 O O . GLU A 1 99 ? -5.536 -6.257 -0.393 1.00 96.44 99 GLU A O 1
ATOM 813 N N . ARG A 1 100 ? -3.306 -6.109 -0.536 1.00 96.69 100 ARG A N 1
ATOM 814 C CA . ARG A 1 100 ? -3.103 -5.898 0.908 1.00 96.69 100 ARG A CA 1
ATOM 815 C C . ARG A 1 100 ? -3.736 -4.595 1.394 1.00 96.69 100 ARG A C 1
ATOM 817 O O . ARG A 1 100 ? -4.310 -4.553 2.481 1.00 96.69 100 ARG A O 1
ATOM 824 N N . ARG A 1 101 ? -3.652 -3.530 0.591 1.00 95.12 101 ARG A N 1
ATOM 825 C CA . ARG A 1 101 ? -4.293 -2.240 0.880 1.00 95.12 101 ARG A CA 1
ATOM 826 C C . ARG A 1 101 ? -5.811 -2.392 0.986 1.00 95.12 101 ARG A C 1
ATOM 828 O O . ARG A 1 101 ? -6.400 -1.882 1.937 1.00 95.12 101 ARG A O 1
ATOM 835 N N . GLU A 1 102 ? -6.432 -3.066 0.023 1.00 95.12 102 GLU A N 1
ATOM 836 C CA . GLU A 1 102 ? -7.880 -3.303 0.003 1.00 95.12 102 GLU A CA 1
ATOM 837 C C . GLU A 1 102 ? -8.317 -4.138 1.210 1.00 95.12 102 GLU A C 1
ATOM 839 O O . GLU A 1 102 ? -9.173 -3.693 1.977 1.00 95.12 102 GLU A O 1
ATOM 844 N N . ALA A 1 103 ? -7.633 -5.255 1.474 1.00 95.19 103 ALA A N 1
ATOM 845 C CA . ALA A 1 103 ? -7.917 -6.120 2.618 1.00 95.19 103 ALA A CA 1
ATOM 846 C C . ALA A 1 103 ? -7.818 -5.381 3.968 1.00 95.19 103 ALA A C 1
ATOM 848 O O . ALA A 1 103 ? -8.687 -5.525 4.833 1.00 95.19 103 ALA A O 1
ATOM 849 N N . ASN A 1 104 ? -6.790 -4.545 4.157 1.00 94.06 104 ASN A N 1
ATOM 850 C CA . ASN A 1 104 ? -6.645 -3.751 5.379 1.00 94.06 104 ASN A CA 1
ATOM 851 C C . ASN A 1 104 ? -7.791 -2.746 5.552 1.00 94.06 104 ASN A C 1
ATOM 853 O O . ASN A 1 104 ? -8.308 -2.593 6.662 1.00 94.06 104 ASN A O 1
ATOM 857 N N . ARG A 1 105 ? -8.212 -2.072 4.472 1.00 92.50 105 ARG A N 1
ATOM 858 C CA . ARG A 1 105 ? -9.326 -1.109 4.518 1.00 92.50 105 ARG A CA 1
ATOM 859 C C . ARG A 1 105 ? -10.645 -1.799 4.849 1.00 92.50 105 ARG A C 1
ATOM 861 O O . ARG A 1 105 ? -11.363 -1.330 5.730 1.00 92.50 105 ARG A O 1
ATOM 868 N N . GLU A 1 106 ? -10.940 -2.923 4.202 1.00 92.69 106 GLU A N 1
ATOM 869 C CA . GLU A 1 106 ? -12.137 -3.719 4.493 1.00 92.69 106 GLU A CA 1
ATOM 870 C C . GLU A 1 106 ? -12.172 -4.165 5.957 1.00 92.69 106 GLU A C 1
ATOM 872 O O . GLU A 1 106 ? -13.192 -4.014 6.637 1.00 92.69 106 GLU A O 1
ATOM 877 N N . LYS A 1 107 ? -11.032 -4.628 6.483 1.00 91.94 107 LYS A N 1
ATOM 878 C CA . LYS A 1 107 ? -10.929 -5.074 7.872 1.00 91.94 107 LYS A CA 1
ATOM 879 C C . LYS A 1 107 ? -11.188 -3.938 8.864 1.00 91.94 107 LYS A C 1
ATOM 881 O O . LYS A 1 107 ? -11.993 -4.129 9.775 1.00 91.94 107 LYS A O 1
ATOM 886 N N . VAL A 1 108 ? -10.604 -2.748 8.676 1.00 90.56 108 VAL A N 1
ATOM 887 C CA . VAL A 1 108 ? -10.903 -1.577 9.532 1.00 90.56 108 VAL A CA 1
ATOM 888 C C . VAL A 1 108 ? -12.379 -1.203 9.469 1.00 90.56 108 VAL A C 1
ATOM 890 O O . VAL A 1 108 ? -13.000 -1.006 10.513 1.00 90.56 108 VAL A O 1
ATOM 893 N N . CYS A 1 109 ? -12.958 -1.132 8.268 1.00 89.69 109 CYS A N 1
ATOM 894 C CA . CYS A 1 109 ? -14.375 -0.817 8.097 1.00 89.69 109 CYS A CA 1
ATOM 895 C C . CYS A 1 109 ? -15.263 -1.813 8.853 1.00 89.69 109 CYS A C 1
ATOM 897 O O . CYS A 1 109 ? -16.194 -1.401 9.545 1.00 89.69 109 CYS A O 1
ATOM 899 N N . SER A 1 110 ? -14.941 -3.108 8.791 1.00 89.81 110 SER A N 1
ATOM 900 C CA . SER A 1 110 ? -15.676 -4.147 9.518 1.00 89.81 110 SER A CA 1
ATOM 901 C C . SER A 1 110 ? -15.586 -3.987 11.043 1.00 89.81 110 SER A C 1
ATOM 903 O O . SER A 1 110 ? -16.593 -4.142 11.733 1.00 89.81 110 SER A O 1
ATOM 905 N N . LEU A 1 111 ? -14.416 -3.611 11.575 1.00 87.56 111 LEU A N 1
ATOM 906 C CA . LEU A 1 111 ? -14.212 -3.384 13.010 1.00 87.56 111 LEU A CA 1
ATOM 907 C C . LEU A 1 111 ? -14.986 -2.159 13.499 1.00 87.56 111 LEU A C 1
ATOM 909 O O . LEU A 1 111 ? -15.639 -2.218 14.538 1.00 87.56 111 LEU A O 1
ATOM 913 N N . ILE A 1 112 ? -14.978 -1.073 12.722 1.00 87.00 112 ILE A N 1
ATOM 914 C CA . ILE A 1 112 ? -15.757 0.132 13.031 1.00 87.00 112 ILE A CA 1
ATOM 915 C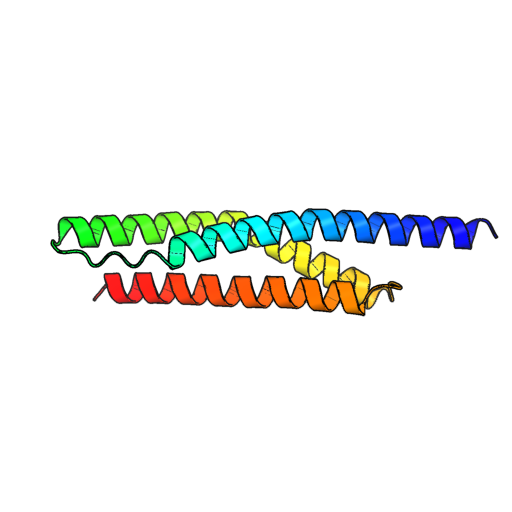 C . ILE A 1 112 ? -17.257 -0.175 13.022 1.00 87.00 112 ILE A C 1
ATOM 917 O O . ILE A 1 112 ? -17.975 0.300 13.896 1.00 87.00 112 ILE A O 1
ATOM 921 N N . LEU A 1 113 ? -17.742 -0.959 12.054 1.00 86.75 113 LEU A N 1
ATOM 922 C CA . LEU A 1 113 ? -19.149 -1.363 12.000 1.00 86.75 113 LEU A CA 1
ATOM 923 C C . LEU A 1 113 ? -19.538 -2.214 13.212 1.00 86.75 113 LEU A C 1
ATOM 925 O O . LEU A 1 113 ? -20.569 -1.951 13.822 1.00 86.75 113 LEU A O 1
ATOM 929 N N . ARG A 1 114 ? -18.696 -3.178 13.602 1.00 83.62 114 ARG A N 1
ATOM 930 C CA . ARG A 1 114 ? -18.916 -4.003 14.801 1.00 83.62 114 ARG A CA 1
ATOM 931 C C . ARG A 1 114 ? -18.932 -3.186 16.091 1.00 83.62 114 ARG A C 1
ATOM 933 O O . ARG A 1 114 ? -19.696 -3.517 16.980 1.00 83.62 114 ARG A O 1
ATOM 940 N N . ALA A 1 115 ? -18.116 -2.139 16.192 1.00 79.69 115 ALA A N 1
ATOM 941 C CA . ALA A 1 115 ? -18.052 -1.280 17.375 1.00 79.69 115 ALA A CA 1
ATOM 942 C C . ALA A 1 115 ? -19.204 -0.256 17.473 1.00 79.69 115 ALA A C 1
ATOM 944 O O . ALA A 1 115 ? -19.314 0.434 18.482 1.00 79.69 115 ALA A O 1
ATOM 945 N N . LYS A 1 116 ? -20.034 -0.117 16.427 1.00 75.69 116 LYS A N 1
ATOM 946 C CA . LYS A 1 116 ? -21.189 0.801 16.390 1.00 75.69 116 LYS A CA 1
ATOM 947 C C . LYS A 1 116 ? -22.526 0.148 16.770 1.00 75.69 116 LYS A C 1
ATOM 949 O O . LYS A 1 116 ? -23.503 0.881 16.909 1.00 75.69 116 LYS A O 1
ATOM 954 N N . ILE A 1 117 ? -22.582 -1.183 16.849 1.00 58.84 117 ILE A N 1
ATOM 955 C CA . ILE A 1 117 ? -23.777 -1.982 17.179 1.00 58.84 117 ILE A CA 1
ATOM 956 C C . ILE A 1 117 ? -23.701 -2.372 18.652 1.00 58.84 117 ILE A C 1
ATOM 958 O O . ILE A 1 117 ? -24.747 -2.270 19.327 1.00 58.84 117 ILE A O 1
#

Secondary structure (DSSP, 8-state):
-HHHHHHHHHHHHHHHHHHHHHHHHHHHHHHHHHHHH-----SSHHHHHHHHHHHHHHHHHHHHHHHHHHHHHHHHHHHHHTT-TTHHHHHHHHHHHHHHHHHHHHHHHHHHHHTT-

Sequence (117 aa):
MWENRQHMLSQGLNLQMFLRDAKQAEVMLSQQENYLTKEEQPTSLEQAENLLKRHQDFLTTMDANDEKIKTVVLFGDQLCNDGHYAADKVHKKARNIQERREANREKVCSLILRAKI

InterPro domains:
  IPR002017 Spectrin repeat [PF00435] (14-103)
  IPR018159 Spectrin/alpha-actinin [SM00150] (16-116)
  IPR018159 Spectrin/alpha-actinin [cd00176] (15-108)

pLDDT: mean 91.11, std 6.23, range [58.84, 97.06]

Radius of gyration: 19.07 Å; chains: 1; bounding box: 49×19×58 Å

Foldseek 3Di:
DVVVVVVVVVLVVLVVVLVVLLVVLVVVLVVLVVVLVDDDDDPDPVSLVVVLVVLVVVVVVLVVCVVSLVVSLVSLVVCLVVVRPCNVVSNVSSVVSVVSSVVSNVSSVVSNVVSVD